Protein AF-0000000072500501 (afdb_homodimer)

Secondary structure (DSSP, 8-state):
-HHHHHHHHHHHHTSGGGG-TTS-PPPHHHHHHHHHHHHHHHHHHHHHHHHHHHHHHTSPPP---GGGG-/-HHHHHHHHHHHHTSGGGG-TTS----HHHHHHHHHHHHHHHHHHHHHHHHHHHHHHTSPPP---GGGG-

Foldseek 3Di:
DVPVVVVLVVLLVPAPVSPPPPDDDDDSVRSVVRSVVVVVVVVVVVVVVQCVVCVVVVHHRDDPDPPVVD/DVPVVVVLVVLLVPAPVSPPPPDDDDDSVRSVVRSVVVVVVVVVVVQVVQCVVCVVVVHHRDDPDPPVVD

Radius of gyration: 16.62 Å; Cα contacts (8 Å, |Δi|>4): 123; chains: 2; bounding box: 37×50×30 Å

pLDDT: mean 82.92, std 15.98, range [38.88, 96.62]

Structure (mmCIF, N/CA/C/O backbone):
data_AF-0000000072500501-model_v1
#
loop_
_entity.id
_entity.type
_entity.pdbx_description
1 polymer 'Helix-loop-helix DNA-binding domain protein'
#
loop_
_atom_site.group_PDB
_atom_site.id
_atom_site.type_symbol
_atom_site.label_atom_id
_atom_site.label_alt_id
_atom_site.label_comp_id
_atom_site.label_asym_id
_atom_site.label_entity_id
_atom_site.label_seq_id
_atom_site.pdbx_PDB_ins_code
_atom_site.Cartn_x
_atom_site.Cartn_y
_atom_site.Cartn_z
_atom_site.occupancy
_atom_site.B_iso_or_equiv
_atom_site.auth_seq_id
_atom_site.auth_comp_id
_atom_site.auth_asym_id
_atom_site.auth_atom_id
_atom_site.pdbx_PDB_model_num
ATOM 1 N N . MET A 1 1 ? 4.125 17.859 18.719 1 49.22 1 MET A N 1
ATOM 2 C CA . MET A 1 1 ? 4.129 18.5 17.406 1 49.22 1 MET A CA 1
ATOM 3 C C . MET A 1 1 ? 4.906 17.672 16.391 1 49.22 1 MET A C 1
ATOM 5 O O . MET A 1 1 ? 4.504 17.578 15.234 1 49.22 1 MET A O 1
ATOM 9 N N . HIS A 1 2 ? 6.059 16.953 16.781 1 65.88 2 HIS A N 1
ATOM 10 C CA . HIS A 1 2 ? 7.051 16.203 16.016 1 65.88 2 HIS A CA 1
ATOM 11 C C . HIS A 1 2 ? 6.465 14.914 15.477 1 65.88 2 HIS A C 1
ATOM 13 O O . HIS A 1 2 ? 6.988 14.336 14.523 1 65.88 2 HIS A O 1
ATOM 19 N N . ASP A 1 3 ? 5.145 14.852 15.719 1 89.25 3 ASP A N 1
ATOM 20 C CA . ASP A 1 3 ? 4.609 13.516 15.461 1 89.25 3 ASP A CA 1
ATOM 21 C C . ASP A 1 3 ? 4.102 13.391 14.023 1 89.25 3 ASP A C 1
ATOM 23 O O . ASP A 1 3 ? 4.359 12.391 13.352 1 89.25 3 ASP A O 1
ATOM 27 N N . LEU A 1 4 ? 3.611 14.562 13.555 1 92.25 4 LEU A N 1
ATOM 28 C CA . LEU A 1 4 ? 3.025 14.484 12.227 1 92.25 4 LEU A CA 1
ATOM 29 C C . LEU A 1 4 ? 4.113 14.414 11.156 1 92.25 4 LEU A C 1
ATOM 31 O O . LEU A 1 4 ? 4.039 13.586 10.242 1 92.25 4 LEU A O 1
ATOM 35 N N . ASN A 1 5 ? 5.117 15.242 11.391 1 92.38 5 ASN A N 1
ATOM 36 C CA . ASN A 1 5 ? 6.219 15.258 10.43 1 92.38 5 ASN A CA 1
ATOM 37 C C . ASN A 1 5 ? 6.988 13.945 10.438 1 92.38 5 ASN A C 1
ATOM 39 O O . ASN A 1 5 ? 7.48 13.5 9.398 1 92.38 5 ASN A O 1
ATOM 43 N N . GLU A 1 6 ? 7.117 13.484 11.578 1 94.94 6 GLU A N 1
ATOM 44 C CA . GLU A 1 6 ? 7.77 12.188 11.695 1 94.94 6 GLU A CA 1
ATOM 45 C C . GLU A 1 6 ? 6.965 11.102 10.984 1 94.94 6 GLU A C 1
ATOM 47 O O . GLU A 1 6 ? 7.535 10.25 10.289 1 94.94 6 GLU A O 1
ATOM 52 N N . ALA A 1 7 ? 5.699 11.203 11.203 1 96.12 7 ALA A N 1
ATOM 53 C CA . ALA A 1 7 ? 4.828 10.227 10.555 1 96.12 7 ALA A CA 1
ATOM 54 C C . ALA A 1 7 ? 4.863 10.383 9.039 1 96.12 7 ALA A C 1
ATOM 56 O O . ALA A 1 7 ? 4.848 9.398 8.305 1 96.12 7 ALA A O 1
ATOM 57 N N . LEU A 1 8 ? 4.969 11.594 8.609 1 94.94 8 LEU A N 1
ATOM 58 C CA . LEU A 1 8 ? 5.055 11.859 7.18 1 94.94 8 LEU A CA 1
ATOM 59 C C . LEU A 1 8 ? 6.363 11.328 6.605 1 94.94 8 LEU A C 1
ATOM 61 O O . LEU A 1 8 ? 6.379 10.766 5.508 1 94.94 8 LEU A O 1
ATOM 65 N N . GLU A 1 9 ? 7.371 11.508 7.355 1 92.69 9 GLU A N 1
ATOM 66 C CA . GLU A 1 9 ? 8.672 11 6.918 1 92.69 9 GLU A CA 1
ATOM 67 C C . GLU A 1 9 ? 8.672 9.477 6.852 1 92.69 9 GLU A C 1
ATOM 69 O O . GLU A 1 9 ? 9.242 8.891 5.93 1 92.69 9 GLU A O 1
ATOM 74 N N . GLU A 1 10 ? 8.078 8.844 7.785 1 93.56 10 GLU A N 1
ATOM 75 C CA . GLU A 1 10 ? 7.945 7.395 7.777 1 93.56 10 GLU A CA 1
ATOM 76 C C . GLU A 1 10 ? 7.184 6.918 6.543 1 93.56 10 GLU A C 1
ATOM 78 O O . GLU A 1 10 ? 7.586 5.953 5.891 1 93.56 10 GLU A O 1
ATOM 83 N N . LEU A 1 11 ? 6.195 7.633 6.242 1 95.69 11 LEU A N 1
ATOM 84 C CA . LEU A 1 11 ? 5.418 7.297 5.055 1 95.69 11 LEU A CA 1
ATOM 85 C C . LEU A 1 11 ? 6.25 7.473 3.791 1 95.69 11 LEU A C 1
ATOM 87 O O . LEU A 1 11 ? 6.234 6.609 2.908 1 95.69 11 LEU A O 1
ATOM 91 N N . ARG A 1 12 ? 6.973 8.547 3.734 1 93.19 12 ARG A N 1
ATOM 92 C CA . ARG A 1 12 ? 7.812 8.812 2.574 1 93.19 12 ARG A CA 1
ATOM 93 C C . ARG A 1 12 ? 8.828 7.699 2.363 1 93.19 12 ARG A C 1
ATOM 95 O O . ARG A 1 12 ? 9.133 7.332 1.227 1 93.19 12 ARG A O 1
ATOM 102 N N . SER A 1 13 ? 9.266 7.152 3.385 1 90.94 13 SER A N 1
ATOM 103 C CA . SER A 1 13 ? 10.305 6.137 3.334 1 90.94 13 SER A CA 1
ATOM 104 C C . SER A 1 13 ? 9.773 4.82 2.781 1 90.94 13 SER A C 1
ATOM 106 O O . SER A 1 13 ? 10.547 3.955 2.369 1 90.94 13 SER A O 1
ATOM 108 N N . CYS A 1 14 ? 8.438 4.652 2.766 1 91.69 14 CYS A N 1
ATOM 109 C CA . CYS A 1 14 ? 7.824 3.416 2.293 1 91.69 14 CYS A CA 1
ATOM 110 C C . CYS A 1 14 ? 7.445 3.523 0.821 1 91.69 14 CYS A C 1
ATOM 112 O O . CYS A 1 14 ? 6.984 2.551 0.223 1 91.69 14 CYS A O 1
ATOM 114 N N . LEU A 1 15 ? 7.73 4.672 0.276 1 92.44 15 LEU A N 1
ATOM 115 C CA . LEU A 1 15 ? 7.312 4.914 -1.1 1 92.44 15 LEU A CA 1
ATOM 116 C C . LEU A 1 15 ? 8.477 4.73 -2.064 1 92.44 15 LEU A C 1
ATOM 118 O O . LEU A 1 15 ? 9.625 5.027 -1.721 1 92.44 15 LEU A O 1
ATOM 122 N N . PRO A 1 16 ? 8.344 4.242 -3.215 1 82.94 16 PRO A N 1
ATOM 123 C CA . PRO A 1 16 ? 9.406 3.947 -4.176 1 82.94 16 PRO A CA 1
ATOM 124 C C . PRO A 1 16 ? 10.18 5.195 -4.598 1 82.94 16 PRO A C 1
ATOM 126 O O . PRO A 1 16 ? 11.375 5.109 -4.906 1 82.94 16 PRO A O 1
ATOM 129 N N . TYR A 1 17 ? 9.695 6.266 -4.688 1 75.56 17 TYR A N 1
ATOM 130 C CA . TYR A 1 17 ? 10.367 7.461 -5.184 1 75.56 17 TYR A CA 1
ATOM 131 C C . TYR A 1 17 ? 11.156 8.141 -4.078 1 75.56 17 TYR A C 1
ATOM 133 O O . TYR A 1 17 ? 11.992 9.008 -4.348 1 75.56 17 TYR A O 1
ATOM 141 N N . SER A 1 18 ? 10.82 7.68 -2.963 1 74 18 SER A N 1
ATOM 142 C CA . SER A 1 18 ? 11.531 8.289 -1.841 1 74 18 SER A CA 1
ATOM 143 C C . SER A 1 18 ? 13 7.879 -1.822 1 74 18 SER A C 1
ATOM 145 O O . SER A 1 18 ? 13.836 8.57 -1.245 1 74 18 SER A O 1
ATOM 147 N N . GLN A 1 19 ? 13.289 6.844 -2.533 1 67.06 19 GLN A N 1
ATOM 148 C CA . GLN A 1 19 ? 14.617 6.258 -2.447 1 67.06 19 GLN A CA 1
ATOM 149 C C . GLN A 1 19 ? 15.602 6.984 -3.361 1 67.06 19 GLN A C 1
ATOM 151 O O . GLN A 1 19 ? 16.812 6.848 -3.209 1 67.06 19 GLN A O 1
ATOM 156 N N . ASP A 1 20 ? 14.914 7.703 -4.18 1 60.56 20 ASP A N 1
ATOM 157 C CA . ASP A 1 20 ? 15.859 8.406 -5.051 1 60.56 20 ASP A CA 1
ATOM 158 C C . ASP A 1 20 ? 16.469 9.609 -4.344 1 60.56 20 ASP A C 1
ATOM 160 O O . ASP A 1 20 ? 15.75 10.469 -3.836 1 60.56 20 ASP A O 1
ATOM 164 N N . ALA A 1 21 ? 17.656 9.438 -3.881 1 59.91 21 ALA A N 1
ATOM 165 C CA . ALA A 1 21 ? 18.484 10.398 -3.162 1 59.91 21 ALA A CA 1
ATOM 166 C C . ALA A 1 21 ? 18.406 11.781 -3.801 1 59.91 21 ALA A C 1
ATOM 168 O O . ALA A 1 21 ? 18.516 12.797 -3.111 1 59.91 21 ALA A O 1
ATOM 169 N N . SER A 1 22 ? 18.328 11.742 -5.09 1 61.91 22 SER A N 1
ATOM 170 C CA . SER A 1 22 ? 18.422 13 -5.82 1 61.91 22 SER A CA 1
ATOM 171 C C . SER A 1 22 ?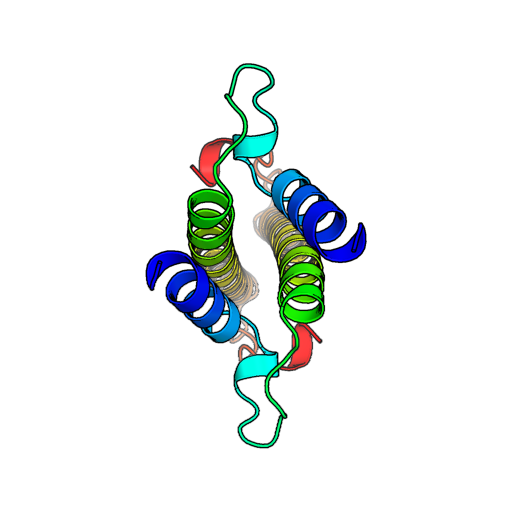 17.078 13.734 -5.812 1 61.91 22 SER A C 1
ATOM 173 O O . SER A 1 22 ? 16.984 14.867 -6.281 1 61.91 22 SER A O 1
ATOM 175 N N . SER A 1 23 ? 16.109 13.062 -5.273 1 61.06 23 SER A N 1
ATOM 176 C CA . SER A 1 23 ? 14.789 13.672 -5.453 1 61.06 23 SER A CA 1
ATOM 177 C C . SER A 1 23 ? 14.469 14.641 -4.312 1 61.06 23 SER A C 1
ATOM 179 O O . SER A 1 23 ? 14.82 14.383 -3.16 1 61.06 23 SER A O 1
ATOM 181 N N . ARG A 1 24 ? 14.383 15.852 -4.734 1 70.69 24 ARG A N 1
ATOM 182 C CA . ARG A 1 24 ? 13.852 16.859 -3.826 1 70.69 24 ARG A CA 1
ATOM 183 C C . ARG A 1 24 ? 12.734 16.297 -2.959 1 70.69 24 ARG A C 1
ATOM 185 O O . ARG A 1 24 ? 11.977 15.43 -3.404 1 70.69 24 ARG A O 1
ATOM 192 N N . LYS A 1 25 ? 12.758 16.781 -1.731 1 80.31 25 LYS A N 1
ATOM 193 C CA . LYS A 1 25 ? 11.758 16.328 -0.768 1 80.31 25 LYS A CA 1
ATOM 194 C C . LYS A 1 25 ? 10.344 16.531 -1.306 1 80.31 25 LYS A C 1
ATOM 196 O O . LYS A 1 25 ? 10 17.609 -1.772 1 80.31 25 LYS A O 1
ATOM 201 N N . MET A 1 26 ? 9.633 15.492 -1.504 1 82.31 26 MET A N 1
ATOM 202 C CA . MET A 1 26 ? 8.234 15.531 -1.921 1 82.31 26 MET A CA 1
ATOM 203 C C . MET A 1 26 ? 7.414 16.406 -0.986 1 82.31 26 MET A C 1
ATOM 205 O O . MET A 1 26 ? 7.629 16.406 0.228 1 82.31 26 MET A O 1
ATOM 209 N N . SER A 1 27 ? 6.543 17.203 -1.591 1 90 27 SER A N 1
ATOM 210 C CA . SER A 1 27 ? 5.637 17.984 -0.752 1 90 27 SER A CA 1
ATOM 211 C C . SER A 1 27 ? 4.711 17.078 0.049 1 90 27 SER A C 1
ATOM 213 O O . SER A 1 27 ? 4.516 15.914 -0.301 1 90 27 SER A O 1
ATOM 215 N N . LYS A 1 28 ? 4.16 17.578 1.041 1 93.69 28 LYS A N 1
ATOM 216 C CA . LYS A 1 28 ? 3.232 16.828 1.883 1 93.69 28 LYS A CA 1
ATOM 217 C C . LYS A 1 28 ? 2.061 16.281 1.067 1 93.69 28 LYS A C 1
ATOM 219 O O . LYS A 1 28 ? 1.686 15.117 1.204 1 93.69 28 LYS A O 1
ATOM 224 N N . ILE A 1 29 ? 1.537 17.188 0.265 1 94.31 29 ILE A N 1
ATOM 225 C CA . ILE A 1 29 ? 0.386 16.812 -0.553 1 94.31 29 ILE A CA 1
ATOM 226 C C . ILE A 1 29 ? 0.78 15.719 -1.532 1 94.31 29 ILE A C 1
ATOM 228 O O . ILE A 1 29 ? 0.053 14.734 -1.695 1 94.31 29 ILE A O 1
ATOM 232 N N . ASN A 1 30 ? 1.923 15.945 -2.164 1 91.44 30 ASN A N 1
ATOM 233 C CA . ASN A 1 30 ? 2.398 14.953 -3.123 1 91.44 30 ASN A CA 1
ATOM 234 C C . ASN A 1 30 ? 2.639 13.602 -2.457 1 91.44 30 ASN A C 1
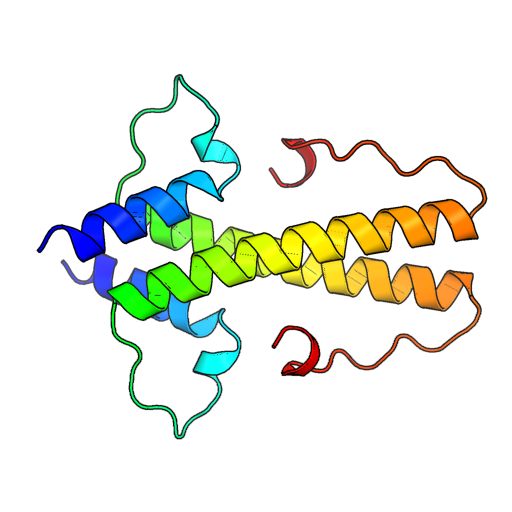ATOM 236 O O . ASN A 1 3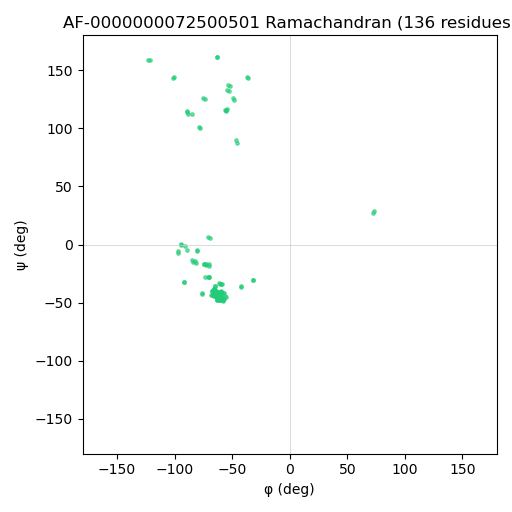0 ? 2.344 12.562 -3.041 1 91.44 30 ASN A O 1
ATOM 240 N N . THR A 1 31 ? 3.195 13.602 -1.271 1 94.31 31 THR A N 1
ATOM 241 C CA . THR A 1 31 ? 3.42 12.367 -0.521 1 94.31 31 THR A CA 1
ATOM 242 C C . THR A 1 31 ? 2.107 11.625 -0.305 1 94.31 31 THR A C 1
ATOM 244 O O . THR A 1 31 ? 2.037 10.406 -0.516 1 94.31 31 THR A O 1
ATOM 247 N N . LEU A 1 32 ? 1.074 12.406 0.009 1 96.62 32 LEU A N 1
ATOM 248 C CA . LEU A 1 32 ? -0.236 11.82 0.27 1 96.62 32 LEU A CA 1
ATOM 249 C C . LEU A 1 32 ? -0.827 11.227 -1.003 1 96.62 32 LEU A C 1
ATOM 251 O O . LEU A 1 32 ? -1.355 10.109 -0.984 1 96.62 32 LEU A O 1
ATOM 255 N N . LEU A 1 33 ? -0.708 11.938 -2.068 1 94.81 33 LEU A N 1
ATOM 256 C CA . LEU A 1 33 ? -1.245 11.492 -3.352 1 94.81 33 LEU A CA 1
ATOM 257 C C . LEU A 1 33 ? -0.497 10.266 -3.857 1 94.81 33 LEU A C 1
ATOM 259 O O . LEU A 1 33 ? -1.113 9.312 -4.344 1 94.81 33 LEU A O 1
ATOM 263 N N . LEU A 1 34 ? 0.776 10.305 -3.713 1 94.25 34 LEU A N 1
ATOM 264 C CA . LEU A 1 34 ? 1.596 9.172 -4.129 1 94.25 34 LEU A CA 1
ATOM 265 C C . LEU A 1 34 ? 1.287 7.941 -3.287 1 94.25 34 LEU A C 1
ATOM 267 O O . LEU A 1 34 ? 1.196 6.832 -3.814 1 94.25 34 LEU A O 1
ATOM 271 N N . ALA A 1 35 ? 1.081 8.164 -1.993 1 96.5 35 ALA A N 1
ATOM 272 C CA . ALA A 1 35 ? 0.753 7.055 -1.1 1 96.5 35 ALA A CA 1
ATOM 273 C C . ALA A 1 35 ? -0.566 6.402 -1.498 1 96.5 35 ALA A C 1
ATOM 275 O O . ALA A 1 35 ? -0.66 5.172 -1.574 1 96.5 35 ALA A O 1
ATOM 276 N N . SER A 1 36 ? -1.56 7.191 -1.762 1 96.56 36 SER A N 1
ATOM 277 C CA . SER A 1 36 ? -2.848 6.668 -2.207 1 96.56 36 SER A CA 1
ATOM 278 C C . SER A 1 36 ? -2.699 5.852 -3.486 1 96.56 36 SER A C 1
ATOM 280 O O . SER A 1 36 ? -3.254 4.754 -3.596 1 96.56 36 SER A O 1
ATOM 282 N N . ASN A 1 37 ? -2.035 6.402 -4.383 1 95.25 37 ASN A N 1
ATOM 283 C CA . ASN A 1 37 ? -1.815 5.723 -5.652 1 95.25 37 ASN A CA 1
ATOM 284 C C . ASN A 1 37 ? -1.073 4.402 -5.465 1 95.25 37 ASN A C 1
ATOM 286 O O . ASN A 1 37 ? -1.442 3.387 -6.055 1 95.25 37 ASN A O 1
ATOM 290 N N . TRP A 1 38 ? -0.069 4.438 -4.629 1 94.56 38 TRP A N 1
ATOM 291 C CA . TRP A 1 38 ? 0.729 3.238 -4.387 1 94.56 38 TRP A CA 1
ATOM 292 C C . TRP A 1 38 ? -0.105 2.156 -3.709 1 94.56 38 TRP A C 1
ATOM 294 O O . TRP A 1 38 ? -0.031 0.983 -4.082 1 94.56 38 TRP A O 1
ATOM 304 N N . ILE A 1 39 ? -0.908 2.469 -2.773 1 95.62 39 ILE A N 1
ATOM 305 C CA . ILE A 1 39 ? -1.762 1.517 -2.07 1 95.62 39 ILE A CA 1
ATOM 306 C C . ILE A 1 39 ? -2.723 0.858 -3.059 1 95.62 39 ILE A C 1
ATOM 308 O O . ILE A 1 39 ? -2.891 -0.364 -3.049 1 95.62 39 ILE A O 1
ATOM 312 N N . ARG A 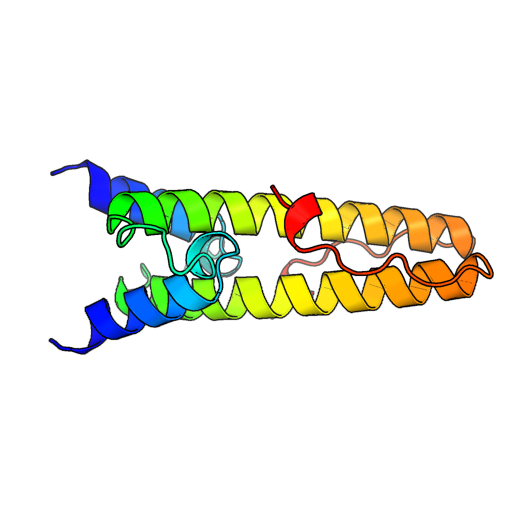1 40 ? -3.277 1.682 -3.947 1 95.12 40 ARG A N 1
ATOM 313 C CA . ARG A 1 40 ? -4.18 1.142 -4.961 1 95.12 40 ARG A CA 1
ATOM 314 C C . ARG A 1 40 ? -3.447 0.171 -5.883 1 95.12 40 ARG A C 1
ATOM 316 O O . ARG A 1 40 ? -3.951 -0.917 -6.172 1 95.12 40 ARG A O 1
ATOM 323 N N . GLN A 1 41 ? -2.33 0.571 -6.348 1 94.94 41 GLN A N 1
ATOM 324 C CA . GLN A 1 41 ? -1.539 -0.255 -7.254 1 94.94 41 GLN A CA 1
ATOM 325 C C . GLN A 1 41 ? -1.154 -1.578 -6.598 1 94.94 41 GLN A C 1
ATOM 327 O O . GLN A 1 41 ? -1.27 -2.639 -7.215 1 94.94 41 GLN A O 1
ATOM 332 N N . LEU A 1 42 ? -0.678 -1.521 -5.355 1 94.62 42 LEU A N 1
ATOM 333 C CA . LEU A 1 42 ? -0.277 -2.721 -4.629 1 94.62 42 LEU A CA 1
ATOM 334 C C . LEU A 1 42 ? -1.47 -3.645 -4.406 1 94.62 42 LEU A C 1
ATOM 336 O O . LEU A 1 42 ? -1.343 -4.867 -4.516 1 94.62 42 LEU A O 1
ATOM 340 N N . THR A 1 43 ? -2.582 -3.078 -4.09 1 93.44 43 THR A N 1
ATOM 341 C CA . THR A 1 43 ? -3.801 -3.85 -3.869 1 93.44 43 THR A CA 1
ATOM 342 C C . THR A 1 43 ? -4.219 -4.578 -5.145 1 93.44 43 THR A C 1
ATOM 344 O O . THR A 1 43 ? -4.531 -5.77 -5.113 1 93.44 43 THR A O 1
ATOM 347 N N . ILE A 1 44 ? -4.215 -3.857 -6.215 1 93.69 44 ILE A N 1
ATOM 348 C CA . ILE A 1 44 ? -4.586 -4.441 -7.5 1 93.69 44 ILE A CA 1
ATOM 349 C C . ILE A 1 44 ? -3.625 -5.574 -7.848 1 93.69 44 ILE A C 1
ATOM 351 O O . ILE A 1 44 ? -4.051 -6.656 -8.258 1 93.69 44 ILE A O 1
ATOM 355 N N . ARG A 1 45 ? -2.355 -5.297 -7.707 1 94.12 45 ARG A N 1
ATOM 356 C CA . ARG A 1 45 ? -1.346 -6.309 -8 1 94.12 45 ARG A CA 1
ATOM 357 C C . ARG A 1 45 ? -1.539 -7.547 -7.137 1 94.12 45 ARG A C 1
ATOM 359 O O . ARG A 1 45 ? -1.432 -8.672 -7.621 1 94.12 45 ARG A O 1
ATOM 366 N N . ASN A 1 46 ? -1.762 -7.355 -5.891 1 92.31 46 ASN A N 1
ATOM 367 C CA . ASN A 1 46 ? -2.023 -8.453 -4.969 1 92.31 46 ASN A CA 1
ATOM 368 C C . ASN A 1 46 ? -3.191 -9.32 -5.445 1 92.31 46 ASN A C 1
ATOM 370 O O . ASN A 1 46 ? -3.104 -10.547 -5.434 1 92.31 46 ASN A O 1
ATOM 374 N N . HIS A 1 47 ? -4.223 -8.641 -5.848 1 92.31 47 HIS A N 1
ATOM 375 C CA . HIS A 1 47 ? -5.395 -9.352 -6.344 1 92.31 47 HIS A CA 1
ATOM 376 C C . HIS A 1 47 ? -5.066 -10.148 -7.602 1 92.31 47 HIS A C 1
ATOM 378 O O . HIS A 1 47 ? -5.477 -11.305 -7.738 1 92.31 47 HIS A O 1
ATOM 384 N N . GLU A 1 48 ? -4.375 -9.57 -8.484 1 94.12 48 GLU A N 1
ATOM 385 C CA . GLU A 1 48 ? -3.977 -10.234 -9.727 1 94.12 48 GLU A CA 1
ATOM 386 C C . GLU A 1 48 ? -3.117 -11.461 -9.445 1 94.12 48 GLU A C 1
ATOM 388 O O . GLU A 1 48 ? -3.309 -12.516 -10.062 1 94.12 48 GLU A O 1
ATOM 393 N N . LEU A 1 49 ? -2.238 -11.312 -8.562 1 93.12 49 LEU A N 1
ATOM 394 C CA . LEU A 1 49 ? -1.344 -12.414 -8.211 1 93.12 49 LEU A CA 1
ATOM 395 C C . LEU A 1 49 ? -2.119 -13.562 -7.574 1 93.12 49 LEU A C 1
ATOM 397 O O . LEU A 1 49 ? -1.839 -14.734 -7.852 1 93.12 49 LEU A O 1
ATOM 401 N N . GLN A 1 50 ? -3.047 -13.25 -6.809 1 93.38 50 GLN A N 1
ATOM 402 C CA . GLN A 1 50 ? -3.889 -14.273 -6.188 1 93.38 50 GLN A CA 1
ATOM 403 C C . GLN A 1 50 ? -4.676 -15.047 -7.238 1 93.38 50 GLN A C 1
ATOM 405 O O . GLN A 1 50 ? -4.789 -16.281 -7.152 1 93.38 50 GLN A O 1
ATOM 410 N N . LYS A 1 51 ? -5.164 -14.344 -8.148 1 94.19 51 LYS A N 1
ATOM 411 C CA . LYS A 1 51 ? -5.918 -14.977 -9.227 1 94.19 51 LYS A CA 1
ATOM 412 C C . LYS A 1 51 ? -5.027 -15.906 -10.047 1 94.19 51 LYS A C 1
ATOM 414 O O . LYS A 1 51 ? -5.43 -17.031 -10.383 1 94.19 51 LYS A O 1
ATOM 419 N N . GLN A 1 52 ? -3.896 -15.461 -10.344 1 93.44 52 GLN A N 1
ATOM 420 C CA . GLN A 1 52 ? -2.947 -16.266 -11.117 1 93.44 52 GLN A CA 1
ATOM 421 C C . GLN A 1 52 ? -2.537 -17.516 -10.352 1 93.44 52 GLN A C 1
ATOM 423 O O . GLN A 1 52 ? -2.402 -18.594 -10.938 1 93.44 52 GLN A O 1
ATOM 428 N N . LEU A 1 53 ? -2.346 -17.344 -9.109 1 93.06 53 LEU A N 1
ATOM 429 C CA . LEU A 1 53 ? -1.952 -18.469 -8.266 1 93.06 53 LEU A CA 1
ATOM 430 C C . LEU A 1 53 ? -3.068 -19.5 -8.188 1 93.06 53 LEU A C 1
ATOM 432 O O . LEU A 1 53 ? -2.814 -20.703 -8.289 1 93.06 53 LEU A O 1
ATOM 436 N N . ALA A 1 54 ? -4.219 -19 -8.008 1 93.12 54 ALA A N 1
ATOM 437 C CA . ALA A 1 54 ? -5.371 -19.891 -7.957 1 93.12 54 ALA A CA 1
ATOM 438 C C . ALA A 1 54 ? -5.512 -20.672 -9.258 1 93.12 54 ALA A C 1
ATOM 440 O O . ALA A 1 54 ? -5.793 -21.875 -9.234 1 93.12 54 ALA A O 1
ATOM 441 N N . ALA A 1 55 ? -5.289 -20.047 -10.328 1 93.19 55 ALA A N 1
ATOM 442 C CA . ALA A 1 55 ? -5.355 -20.703 -11.633 1 93.19 55 ALA A CA 1
ATOM 443 C C . ALA A 1 55 ? -4.262 -21.75 -11.781 1 93.19 55 ALA A C 1
ATOM 445 O O . ALA A 1 55 ? -4.504 -22.844 -12.312 1 93.19 55 ALA A O 1
ATOM 446 N N . ALA A 1 56 ? -3.148 -21.422 -11.273 1 91.62 56 ALA A N 1
ATOM 447 C CA . ALA A 1 56 ? -2.021 -22.344 -11.367 1 91.62 56 ALA A CA 1
ATOM 448 C C . ALA A 1 56 ? -2.238 -23.562 -10.492 1 91.62 56 ALA A C 1
ATOM 450 O O . ALA A 1 56 ? -1.784 -24.656 -10.828 1 91.62 56 ALA A O 1
ATOM 451 N N . ARG A 1 57 ? -2.934 -23.453 -9.5 1 90.12 57 ARG A N 1
ATOM 452 C CA . ARG A 1 57 ? -3.17 -24.531 -8.555 1 90.12 57 ARG A CA 1
ATOM 453 C C . ARG A 1 57 ? -4.488 -25.25 -8.852 1 90.12 57 ARG A C 1
ATOM 455 O O . ARG A 1 57 ? -4.785 -26.281 -8.266 1 90.12 57 ARG A O 1
ATOM 462 N N . GLY A 1 58 ? -5.184 -24.703 -9.75 1 89.31 58 GLY A N 1
ATOM 463 C CA . GLY A 1 58 ? -6.473 -25.297 -10.07 1 89.31 58 GLY A CA 1
ATOM 464 C C . GLY A 1 58 ? -7.523 -25.062 -9 1 89.31 58 GLY A C 1
ATOM 465 O O . GLY A 1 58 ? -8.359 -25.922 -8.742 1 89.31 58 GLY A O 1
ATOM 466 N N . VAL A 1 59 ? -7.375 -23.875 -8.227 1 83.75 59 VAL A N 1
ATOM 467 C CA . VAL A 1 59 ? -8.328 -23.562 -7.172 1 83.75 59 VAL A CA 1
ATOM 468 C C . VAL A 1 59 ? -8.953 -22.188 -7.441 1 83.75 59 VAL A C 1
ATOM 470 O O . VAL A 1 59 ? -8.453 -21.422 -8.266 1 83.75 59 VAL A O 1
ATOM 473 N N . GLU A 1 60 ? -10.102 -22.016 -6.824 1 78 60 GLU A N 1
ATOM 474 C CA . GLU A 1 60 ? -10.734 -20.703 -6.922 1 78 60 GLU A CA 1
ATOM 475 C C . GLU A 1 60 ? -10.023 -19.688 -6.031 1 78 60 GLU A C 1
ATOM 477 O O . GLU A 1 60 ? -9.656 -19.984 -4.895 1 78 60 GLU A O 1
ATOM 482 N N . PRO A 1 61 ? -9.633 -18.609 -6.648 1 70.81 61 PRO A N 1
ATOM 483 C CA . PRO A 1 61 ? -8.969 -17.594 -5.82 1 70.81 61 PRO A CA 1
ATOM 484 C C . PRO A 1 61 ? -9.75 -17.266 -4.551 1 70.81 61 PRO A C 1
ATOM 486 O O . PRO A 1 61 ? -10.984 -17.297 -4.555 1 70.81 61 PRO A O 1
ATOM 489 N N . GLU A 1 62 ? -9 -17.406 -3.451 1 62.97 62 GLU A N 1
ATOM 490 C CA . GLU A 1 62 ? -9.664 -17.047 -2.205 1 62.97 62 GLU A CA 1
ATOM 491 C C . GLU A 1 62 ? -10.234 -15.625 -2.277 1 62.97 62 GLU A C 1
ATOM 493 O O . GLU A 1 62 ? -9.664 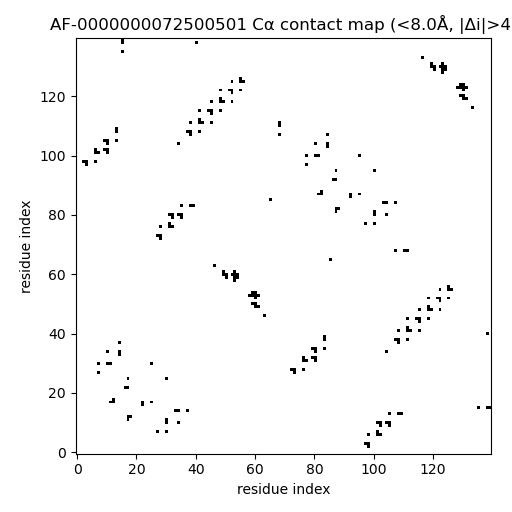-14.75 -2.926 1 62.97 62 GLU A O 1
ATOM 498 N N . ALA A 1 63 ? -11.492 -15.539 -1.836 1 59.88 63 ALA A N 1
ATOM 499 C CA . ALA A 1 63 ? -12.219 -14.273 -1.823 1 59.88 63 ALA A CA 1
ATOM 500 C C . ALA A 1 63 ? -11.453 -13.211 -1.042 1 59.88 63 ALA A C 1
ATOM 502 O O . ALA A 1 63 ? -10.773 -13.516 -0.059 1 59.88 63 ALA A O 1
ATOM 503 N N . TRP A 1 64 ? -11.008 -12.141 -1.718 1 58.03 64 TRP A N 1
ATOM 504 C CA . TRP A 1 64 ? -10.305 -11.031 -1.078 1 58.03 64 TRP A CA 1
ATOM 505 C C . TRP A 1 64 ? -11.031 -10.578 0.182 1 58.03 64 TRP A C 1
ATOM 507 O O . TRP A 1 64 ? -12.227 -10.266 0.139 1 58.03 64 TRP A O 1
ATOM 517 N N . THR A 1 65 ? -10.648 -11.195 1.283 1 55.56 65 THR A N 1
ATOM 518 C CA . THR A 1 65 ? -11.328 -10.664 2.465 1 55.56 65 THR A CA 1
ATOM 519 C C . THR A 1 65 ? -10.555 -9.484 3.049 1 55.56 65 THR A C 1
ATOM 521 O O . THR A 1 65 ? -9.32 -9.453 2.998 1 55.56 65 THR A O 1
ATOM 524 N N . ASP A 1 66 ? -11.086 -8.289 2.99 1 51.03 66 ASP A N 1
ATOM 525 C CA . ASP A 1 66 ? -10.57 -7.078 3.631 1 51.03 66 ASP A CA 1
ATOM 526 C C . ASP A 1 66 ? -9.859 -7.414 4.938 1 51.03 66 ASP A C 1
ATOM 528 O O . ASP A 1 66 ? -8.867 -6.773 5.289 1 51.03 66 ASP A O 1
ATOM 532 N N . ALA A 1 67 ? -10.312 -8.406 5.527 1 52.09 67 ALA A N 1
ATOM 533 C CA . ALA A 1 67 ? -9.891 -8.812 6.867 1 52.09 67 ALA A CA 1
ATOM 534 C C . ALA A 1 67 ? -8.477 -9.375 6.852 1 52.09 67 ALA A C 1
ATOM 536 O O . ALA A 1 67 ? -7.785 -9.367 7.875 1 52.09 67 ALA A O 1
ATOM 537 N N . ASP A 1 68 ? -8.102 -9.891 5.824 1 48.34 68 A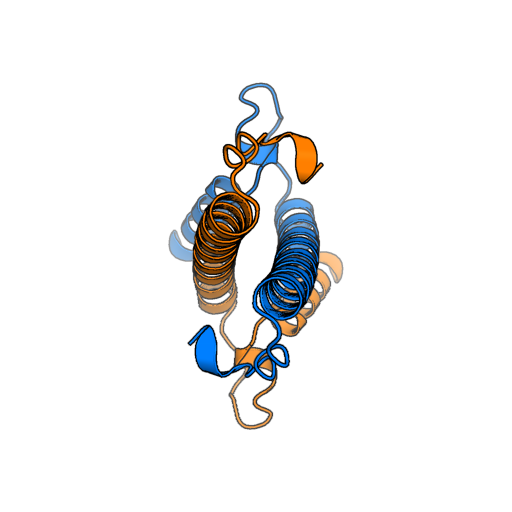SP A N 1
ATOM 538 C CA . ASP A 1 68 ? -6.84 -10.633 5.809 1 48.34 68 ASP A CA 1
ATOM 539 C C . ASP A 1 68 ? -5.645 -9.68 5.848 1 48.34 68 ASP A C 1
ATOM 541 O O . ASP A 1 68 ? -4.535 -10.078 6.199 1 48.34 68 ASP A O 1
ATOM 545 N N . VAL A 1 69 ? -5.855 -8.594 5.59 1 49.19 69 VAL A N 1
ATOM 546 C CA . VAL A 1 69 ? -4.781 -7.605 5.684 1 49.19 69 VAL A CA 1
ATOM 547 C C . VAL A 1 69 ? -4.77 -6.988 7.082 1 49.19 69 VAL A C 1
ATOM 549 O O . VAL A 1 69 ? -3.922 -6.148 7.387 1 49.19 69 VAL A O 1
ATOM 552 N N . MET A 1 70 ? -5.66 -7.379 7.91 1 40.62 70 MET A N 1
ATOM 553 C CA . MET A 1 70 ? -5.68 -6.879 9.281 1 40.62 70 MET A CA 1
ATOM 554 C C . MET A 1 70 ? -4.582 -7.535 10.117 1 40.62 70 MET A C 1
ATOM 556 O O . MET A 1 70 ? -4.344 -8.734 10 1 40.62 70 MET A O 1
ATOM 560 N N . MET B 1 1 ? -5.398 25.672 0.138 1 49.59 1 MET B N 1
ATOM 561 C CA . MET B 1 1 ? -5.434 25.125 1.494 1 49.59 1 MET B CA 1
ATOM 562 C C . MET B 1 1 ? -6.164 23.797 1.529 1 49.59 1 MET B C 1
ATOM 564 O O . MET B 1 1 ? -5.75 22.875 2.236 1 49.59 1 MET B O 1
ATOM 568 N N . HIS B 1 2 ? -7.301 23.594 0.697 1 66.62 2 HIS B N 1
ATOM 569 C CA . HIS B 1 2 ? -8.234 22.469 0.622 1 66.62 2 HIS B CA 1
ATOM 570 C C . HIS B 1 2 ? -7.559 21.234 0.036 1 66.62 2 HIS B C 1
ATOM 572 O O . HIS B 1 2 ? -8.016 20.109 0.26 1 66.62 2 HIS B O 1
ATOM 578 N N . ASP B 1 3 ? -6.262 21.438 -0.148 1 89.38 3 ASP B N 1
ATOM 579 C CA . ASP B 1 3 ? -5.641 20.391 -0.948 1 89.38 3 ASP B CA 1
ATOM 580 C C . ASP B 1 3 ? -5.082 19.281 -0.059 1 89.38 3 ASP B C 1
ATOM 582 O O . ASP B 1 3 ? -5.262 18.094 -0.346 1 89.38 3 ASP B O 1
ATOM 586 N N . LEU B 1 4 ? -4.645 19.734 1.132 1 92.19 4 LEU B N 1
ATOM 587 C CA . LEU B 1 4 ? -4.016 18.734 1.988 1 92.19 4 LEU B CA 1
ATOM 588 C C . LEU B 1 4 ? -5.062 17.828 2.625 1 92.19 4 LEU B C 1
ATOM 590 O O . LEU B 1 4 ? -4.902 16.609 2.639 1 92.19 4 LEU B O 1
ATOM 594 N N . ASN B 1 5 ? -6.137 18.5 3.059 1 92.31 5 ASN B N 1
ATOM 595 C CA . ASN B 1 5 ? -7.211 17.734 3.686 1 92.31 5 ASN B CA 1
ATOM 596 C C . ASN B 1 5 ? -7.891 16.797 2.688 1 92.31 5 ASN B C 1
ATOM 598 O O . ASN B 1 5 ? -8.312 15.703 3.049 1 92.31 5 ASN B O 1
ATOM 602 N N . GLU B 1 6 ? -8.023 17.312 1.583 1 94.88 6 GLU B N 1
ATOM 603 C CA . GLU B 1 6 ? -8.594 16.484 0.528 1 94.88 6 GLU B CA 1
ATOM 604 C C . GLU B 1 6 ? -7.703 15.273 0.23 1 94.88 6 GLU B C 1
ATOM 606 O O . GLU B 1 6 ? -8.195 14.156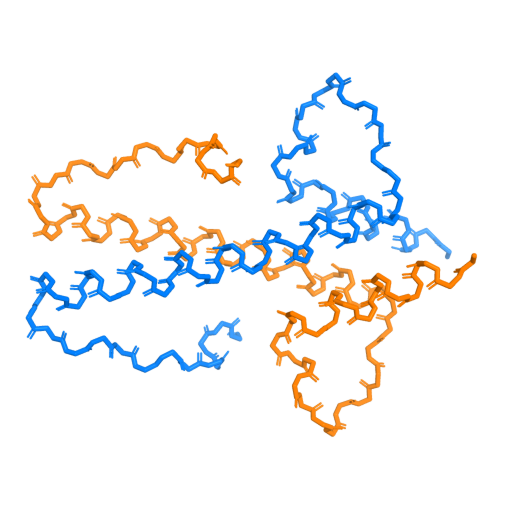 0.059 1 94.88 6 GLU B O 1
ATOM 611 N N . ALA B 1 7 ? -6.441 15.594 0.184 1 96.06 7 ALA B N 1
ATOM 612 C CA . ALA B 1 7 ? -5.488 14.516 -0.072 1 96.06 7 ALA B CA 1
ATOM 613 C C . ALA B 1 7 ? -5.484 13.5 1.067 1 96.06 7 ALA B C 1
ATOM 615 O O . ALA B 1 7 ? -5.387 12.297 0.833 1 96.06 7 ALA B O 1
ATOM 616 N N . LEU B 1 8 ? -5.664 14 2.244 1 94.81 8 LEU B N 1
ATOM 617 C CA . LEU B 1 8 ? -5.723 13.117 3.406 1 94.81 8 LEU B CA 1
ATOM 618 C C . LEU B 1 8 ? -6.977 12.25 3.365 1 94.81 8 LEU B C 1
ATOM 620 O O . LEU B 1 8 ? -6.922 11.055 3.686 1 94.81 8 LEU B O 1
ATOM 624 N N . GLU B 1 9 ? -8.016 12.859 2.971 1 92.62 9 GLU B N 1
ATOM 625 C CA . GLU B 1 9 ? -9.266 12.117 2.855 1 92.62 9 GLU B CA 1
ATOM 626 C C . GLU B 1 9 ? -9.172 11.047 1.772 1 92.62 9 GLU B C 1
ATOM 628 O O . GLU B 1 9 ? -9.68 9.93 1.945 1 92.62 9 GLU B O 1
ATOM 633 N N . GLU B 1 10 ? -8.57 11.344 0.687 1 93.5 10 GLU B N 1
ATOM 634 C CA . GLU B 1 10 ? -8.336 10.367 -0.377 1 93.5 10 GLU B CA 1
ATOM 635 C C . GLU B 1 10 ? -7.508 9.188 0.123 1 93.5 10 GLU B C 1
ATOM 637 O O . GLU B 1 10 ? -7.824 8.031 -0.165 1 93.5 10 GLU B O 1
ATOM 642 N N . LEU B 1 11 ? -6.562 9.508 0.896 1 95.56 11 LEU B N 1
ATOM 643 C CA . LEU B 1 11 ? -5.727 8.461 1.47 1 95.56 11 LEU B CA 1
ATOM 644 C C . LEU B 1 11 ? -6.527 7.586 2.428 1 95.56 11 LEU B C 1
ATOM 646 O O . LEU B 1 11 ? -6.43 6.355 2.387 1 95.56 11 LEU B O 1
ATOM 650 N N . ARG B 1 12 ? -7.32 8.219 3.23 1 93.06 12 ARG B N 1
ATOM 651 C CA . ARG B 1 12 ? -8.141 7.488 4.188 1 93.06 12 ARG B CA 1
ATOM 652 C C . ARG B 1 12 ? -9.078 6.512 3.479 1 93.06 12 ARG B C 1
ATOM 654 O O . ARG B 1 12 ? -9.312 5.406 3.969 1 93.06 12 ARG B O 1
ATOM 661 N N . SER B 1 13 ? -9.5 6.883 2.373 1 90.75 13 SER B N 1
ATOM 662 C CA . SER B 1 13 ? -10.477 6.098 1.627 1 90.75 13 SER B CA 1
ATOM 663 C C . SER B 1 13 ? -9.844 4.84 1.042 1 90.75 13 SER B C 1
ATOM 665 O O . SER B 1 13 ? -10.555 3.904 0.659 1 90.75 13 SER B O 1
ATOM 667 N N . CYS B 1 14 ? -8.492 4.801 0.967 1 91.5 14 CYS B N 1
ATOM 668 C CA . CYS B 1 14 ? -7.789 3.662 0.39 1 91.5 14 CYS B CA 1
ATOM 669 C C . CYS B 1 14 ? -7.375 2.67 1.473 1 91.5 14 CYS B C 1
ATOM 671 O O . CYS B 1 14 ? -6.836 1.605 1.171 1 91.5 14 CYS B O 1
ATOM 673 N N . LEU B 1 15 ? -7.723 3.018 2.676 1 92.12 15 LEU B N 1
ATOM 674 C CA . LEU B 1 15 ? -7.285 2.189 3.795 1 92.12 15 LEU B CA 1
ATOM 675 C C . LEU B 1 15 ? -8.414 1.282 4.27 1 92.12 15 LEU B C 1
ATOM 677 O O . LEU B 1 15 ? -9.586 1.667 4.23 1 92.12 15 LEU B O 1
ATOM 681 N N . PRO B 1 16 ? -8.219 0.11 4.672 1 82.62 16 PRO B N 1
ATOM 682 C CA . PRO B 1 16 ? -9.242 -0.861 5.066 1 82.62 16 PRO B CA 1
ATOM 683 C C . PRO B 1 16 ? -10.086 -0.384 6.25 1 82.62 16 PRO B C 1
ATOM 685 O O . PRO B 1 16 ? -11.266 -0.723 6.348 1 82.62 16 PRO B O 1
ATOM 688 N N . TYR B 1 17 ? -9.648 0.288 7.129 1 75.19 17 TYR B N 1
ATOM 689 C CA . TYR B 1 17 ? -10.375 0.679 8.328 1 75.19 17 TYR B CA 1
ATOM 690 C C . TYR B 1 17 ? -11.258 1.891 8.062 1 75.19 17 TYR B C 1
ATOM 692 O O . TYR B 1 17 ? -12.156 2.199 8.852 1 75.19 17 TYR B O 1
ATOM 700 N N . SER B 1 18 ? -10.938 2.432 6.98 1 73.81 18 SER B N 1
ATOM 701 C CA . SER B 1 18 ? -11.727 3.611 6.652 1 73.81 18 SER B CA 1
ATOM 702 C C . SER B 1 18 ? -13.156 3.232 6.293 1 73.81 18 SER B C 1
ATOM 704 O O . SER B 1 18 ? -14.07 4.059 6.391 1 73.81 18 SER B O 1
ATOM 706 N N . GLN B 1 19 ? -13.336 1.995 5.977 1 66.81 19 GLN B N 1
ATOM 707 C CA . GLN B 1 19 ? -14.633 1.559 5.457 1 66.81 19 GLN B CA 1
ATOM 708 C C . GLN B 1 19 ? -15.625 1.312 6.59 1 66.81 19 GLN B C 1
ATOM 710 O O . GLN B 1 19 ? -16.828 1.253 6.363 1 66.81 19 GLN B O 1
ATOM 715 N N . ASP B 1 20 ? -14.953 1.234 7.703 1 61.03 20 ASP B N 1
ATOM 716 C CA . ASP B 1 20 ? -15.898 1.009 8.789 1 61.03 20 ASP B CA 1
ATOM 717 C C . ASP B 1 20 ? -16.609 2.307 9.18 1 61.03 20 ASP B C 1
ATOM 719 O O . ASP B 1 20 ? -15.953 3.303 9.5 1 61.03 20 ASP B O 1
ATOM 723 N N . ALA B 1 21 ? -17.781 2.467 8.711 1 59.94 21 ALA B N 1
ATOM 724 C CA . ALA B 1 21 ? -18.688 3.59 8.914 1 59.94 21 ALA B CA 1
ATOM 725 C C . ALA B 1 21 ? -18.688 4.051 10.367 1 59.94 21 ALA B C 1
ATOM 727 O O . ALA B 1 21 ? -18.875 5.234 10.656 1 59.94 21 ALA B O 1
ATOM 728 N N . SER B 1 22 ? -18.562 3.055 11.195 1 61.81 22 SER B N 1
ATOM 729 C CA . SER B 1 22 ? -18.719 3.354 12.609 1 61.81 22 SER B CA 1
ATOM 730 C C . SER B 1 22 ? -17.438 3.949 13.188 1 61.81 22 SER B C 1
ATOM 732 O O . SER B 1 22 ? -17.422 4.391 14.344 1 61.81 22 SER B O 1
ATOM 734 N N . SER B 1 23 ? -16.438 3.973 12.344 1 61 23 SER B N 1
ATOM 735 C CA . SER B 1 23 ? -15.172 4.348 12.945 1 61 23 SER B CA 1
ATOM 736 C C . SER B 1 23 ? -14.961 5.855 12.906 1 61 23 SER B C 1
ATOM 738 O O . SER B 1 23 ? -15.328 6.512 11.93 1 61 23 SER B O 1
ATOM 740 N N . ARG B 1 24 ? -14.953 6.355 14.078 1 70.56 24 ARG B N 1
ATOM 741 C CA . ARG B 1 24 ? -14.531 7.746 14.234 1 70.56 24 ARG B CA 1
ATOM 742 C C . ARG B 1 24 ? -13.398 8.086 13.273 1 70.56 24 ARG B C 1
ATOM 744 O O . ARG B 1 24 ? -12.57 7.23 12.953 1 70.56 24 ARG B O 1
ATOM 751 N N . LYS B 1 25 ? -13.484 9.328 12.82 1 80.06 25 LYS B N 1
ATOM 752 C CA . LYS B 1 25 ? -12.484 9.812 11.867 1 80.06 25 LYS B CA 1
ATOM 753 C C . LYS B 1 25 ? -11.07 9.641 12.422 1 80.06 25 LYS B C 1
ATOM 755 O O . LYS B 1 25 ? -10.789 10.055 13.547 1 80.06 25 LYS B O 1
ATOM 760 N N . MET B 1 26 ? -10.297 8.844 11.828 1 82.12 26 MET B N 1
ATOM 761 C CA . MET B 1 26 ? -8.891 8.648 12.172 1 82.12 26 MET B CA 1
ATOM 762 C C . MET B 1 26 ? -8.148 9.977 12.219 1 82.12 26 MET B C 1
ATOM 764 O O . MET B 1 26 ? -8.391 10.859 11.391 1 82.12 26 MET B O 1
ATOM 768 N N . SER B 1 27 ? -7.328 10.125 13.242 1 89.88 27 SER B N 1
ATOM 769 C CA . SER B 1 27 ? -6.496 11.328 13.281 1 89.88 27 SER B CA 1
ATOM 770 C C . SER B 1 27 ? -5.535 11.367 12.094 1 89.88 27 SER B C 1
ATOM 772 O O . SER B 1 27 ? -5.266 10.336 11.469 1 89.88 27 SER B O 1
ATOM 774 N N . LYS B 1 28 ? -5.023 12.477 11.805 1 93.69 28 LYS B N 1
ATOM 775 C CA . LYS B 1 28 ? -4.082 12.656 10.695 1 93.69 28 LYS B CA 1
ATOM 776 C C . LYS B 1 28 ? -2.854 11.766 10.883 1 93.69 28 LYS B C 1
ATOM 778 O O . LYS B 1 28 ? -2.412 11.109 9.938 1 93.69 28 LYS B O 1
ATOM 783 N N . ILE B 1 29 ? -2.355 11.805 12.094 1 94.31 29 ILE B N 1
ATOM 784 C CA . ILE B 1 29 ? -1.158 11.031 12.406 1 94.31 29 ILE B CA 1
ATOM 785 C C . ILE B 1 29 ? -1.449 9.539 12.242 1 94.31 29 ILE B C 1
ATOM 787 O O . ILE B 1 29 ? -0.657 8.805 11.648 1 94.31 29 ILE B O 1
ATOM 791 N N . ASN B 1 30 ? -2.584 9.156 12.812 1 91.38 30 ASN B N 1
ATOM 792 C CA . ASN B 1 30 ? -2.965 7.754 12.711 1 91.38 30 ASN B CA 1
ATOM 793 C C . ASN B 1 30 ? -3.143 7.32 11.258 1 91.38 30 ASN B C 1
ATOM 795 O O . ASN B 1 30 ? -2.764 6.211 10.883 1 91.38 30 ASN B O 1
ATOM 799 N N . THR B 1 31 ? -3.742 8.156 10.445 1 94.19 31 THR B N 1
ATOM 800 C CA . THR B 1 31 ? -3.912 7.871 9.023 1 94.19 31 THR B CA 1
ATOM 801 C C . THR B 1 31 ? -2.562 7.617 8.359 1 94.19 31 THR B C 1
ATOM 803 O O . THR B 1 31 ? -2.408 6.652 7.605 1 94.19 31 THR B O 1
ATOM 806 N N . LEU B 1 32 ? -1.59 8.453 8.75 1 96.56 32 LEU B N 1
ATOM 807 C CA . LEU B 1 32 ? -0.254 8.336 8.18 1 96.56 32 LEU B CA 1
ATOM 808 C C . LEU B 1 32 ? 0.413 7.035 8.617 1 96.56 32 LEU B C 1
ATOM 810 O O . LEU B 1 32 ? 1.011 6.332 7.793 1 96.56 32 LEU B O 1
ATOM 814 N N . LEU B 1 33 ? 0.289 6.711 9.852 1 94.81 33 LEU B N 1
ATOM 815 C CA . LEU B 1 33 ? 0.891 5.504 10.406 1 94.81 33 LEU B CA 1
ATOM 816 C C . LEU B 1 33 ? 0.239 4.254 9.82 1 94.81 33 LEU B C 1
ATOM 818 O O . LEU B 1 33 ? 0.93 3.297 9.469 1 94.81 33 LEU B O 1
ATOM 822 N N . LEU B 1 34 ? -1.047 4.305 9.711 1 94.06 34 LEU B N 1
ATOM 823 C CA . LEU B 1 34 ? -1.777 3.182 9.133 1 94.06 34 LEU B CA 1
ATOM 824 C C . LEU B 1 34 ? -1.417 2.994 7.664 1 94.06 34 LEU B C 1
ATOM 826 O O . LEU B 1 34 ? -1.238 1.865 7.203 1 94.06 34 LEU B O 1
ATOM 830 N N . ALA B 1 35 ? -1.263 4.109 6.969 1 96.44 35 ALA B N 1
ATOM 831 C CA . ALA B 1 35 ? -0.891 4.043 5.559 1 96.44 35 ALA B CA 1
ATOM 832 C C . ALA B 1 35 ? 0.479 3.396 5.383 1 96.44 35 ALA B C 1
ATOM 834 O O . ALA B 1 35 ? 0.653 2.521 4.531 1 96.44 35 ALA B O 1
ATOM 835 N N . SER B 1 36 ? 1.433 3.797 6.164 1 96.62 36 SER B N 1
ATOM 836 C CA . SER B 1 36 ? 2.764 3.201 6.117 1 96.62 36 SER B CA 1
ATOM 837 C C . SER B 1 36 ? 2.707 1.699 6.375 1 96.62 36 SER B C 1
ATOM 839 O O . SER B 1 36 ? 3.338 0.917 5.66 1 96.62 36 SER B O 1
ATOM 841 N N . ASN B 1 37 ? 2.029 1.367 7.363 1 95.12 37 ASN B N 1
ATOM 842 C CA . ASN B 1 37 ? 1.892 -0.042 7.715 1 95.12 37 ASN B CA 1
ATOM 843 C C . ASN B 1 37 ? 1.232 -0.839 6.594 1 95.12 37 ASN B C 1
ATOM 845 O O . ASN B 1 37 ? 1.681 -1.938 6.262 1 95.12 37 ASN B O 1
ATOM 849 N N . TRP B 1 38 ? 0.208 -0.264 6.027 1 94.38 38 TRP B N 1
ATOM 850 C CA . TRP B 1 38 ? -0.515 -0.948 4.961 1 94.38 38 TRP B CA 1
ATOM 851 C C . TRP B 1 38 ? 0.372 -1.129 3.734 1 94.38 38 TRP B C 1
ATOM 853 O O . TRP B 1 38 ? 0.38 -2.197 3.119 1 94.38 38 TRP B O 1
ATOM 863 N N . ILE B 1 39 ? 1.129 -0.173 3.363 1 95.69 39 ILE B N 1
ATOM 864 C CA . ILE B 1 39 ? 2.027 -0.244 2.217 1 95.69 39 ILE B CA 1
ATOM 865 C C . ILE B 1 39 ? 3.053 -1.354 2.432 1 95.69 39 ILE B C 1
ATOM 867 O O . ILE B 1 39 ? 3.299 -2.164 1.535 1 95.69 39 ILE B O 1
ATOM 871 N N . ARG B 1 40 ? 3.588 -1.42 3.65 1 95.19 40 ARG B N 1
ATOM 872 C CA . ARG B 1 40 ? 4.551 -2.471 3.969 1 95.19 40 ARG B CA 1
ATOM 873 C C . ARG B 1 40 ? 3.908 -3.85 3.867 1 95.19 40 ARG B C 1
ATOM 875 O O . ARG B 1 40 ? 4.484 -4.766 3.277 1 95.19 40 ARG B O 1
ATOM 882 N N . GLN B 1 41 ? 2.785 -3.998 4.445 1 94.94 41 GLN B N 1
ATOM 883 C CA . GLN B 1 41 ? 2.074 -5.273 4.441 1 94.94 41 GLN B CA 1
ATOM 884 C C . GLN B 1 41 ? 1.752 -5.715 3.018 1 94.94 41 GLN B C 1
ATOM 886 O O . GLN B 1 41 ? 1.95 -6.879 2.664 1 94.94 41 GLN B O 1
ATOM 891 N N . LEU B 1 42 ? 1.235 -4.797 2.209 1 94.38 42 LEU B N 1
ATOM 892 C CA . LEU B 1 42 ? 0.884 -5.109 0.828 1 94.38 42 LEU B CA 1
ATOM 893 C C . LEU B 1 42 ? 2.123 -5.496 0.026 1 94.38 42 LEU B C 1
ATOM 895 O O . LEU B 1 42 ? 2.076 -6.418 -0.789 1 94.38 42 LEU B O 1
ATOM 899 N N . THR B 1 43 ? 3.176 -4.789 0.25 1 93.56 43 THR B N 1
ATOM 900 C CA . THR B 1 43 ? 4.434 -5.082 -0.433 1 93.56 43 THR B CA 1
ATOM 901 C C . THR B 1 43 ? 4.926 -6.48 -0.086 1 93.56 43 THR B C 1
ATOM 903 O O . THR B 1 43 ? 5.309 -7.25 -0.973 1 93.56 43 THR B O 1
ATOM 906 N N . ILE B 1 44 ? 4.922 -6.777 1.164 1 93.81 44 ILE B N 1
ATOM 907 C CA . ILE B 1 44 ? 5.367 -8.086 1.622 1 93.81 44 ILE B CA 1
ATOM 908 C C . ILE B 1 44 ? 4.48 -9.172 1.015 1 93.81 44 ILE B C 1
ATOM 910 O O . ILE B 1 44 ? 4.98 -10.18 0.512 1 93.81 44 ILE B O 1
ATOM 914 N N . ARG B 1 45 ? 3.201 -8.961 1.089 1 94.06 45 ARG B N 1
ATOM 915 C CA . ARG B 1 45 ? 2.258 -9.93 0.544 1 94.06 45 ARG B CA 1
ATOM 916 C C . ARG B 1 45 ? 2.48 -10.133 -0.951 1 94.06 45 ARG B C 1
ATOM 918 O O . ARG B 1 45 ? 2.449 -11.258 -1.442 1 94.06 45 ARG B O 1
ATOM 925 N N . ASN B 1 46 ? 2.645 -9.07 -1.661 1 92.75 46 ASN B N 1
ATOM 926 C CA . ASN B 1 46 ? 2.926 -9.148 -3.092 1 92.75 46 ASN B CA 1
ATOM 927 C C . ASN B 1 46 ? 4.16 -10 -3.375 1 92.75 46 ASN B C 1
ATOM 929 O O . ASN B 1 46 ? 4.148 -10.836 -4.281 1 92.75 46 ASN B O 1
ATOM 933 N N . HIS B 1 47 ? 5.156 -9.75 -2.578 1 92.44 47 HIS B N 1
ATOM 934 C CA . HIS B 1 47 ? 6.387 -10.523 -2.736 1 92.44 47 HIS B CA 1
ATOM 935 C C . HIS B 1 47 ? 6.152 -12 -2.467 1 92.44 47 HIS B C 1
ATOM 937 O O . HIS B 1 47 ? 6.629 -12.859 -3.217 1 92.44 47 HIS B O 1
ATOM 943 N N . GLU B 1 48 ? 5.453 -12.312 -1.472 1 94.19 48 GLU B N 1
ATOM 944 C CA . GLU B 1 48 ? 5.141 -13.695 -1.119 1 94.19 48 GLU B CA 1
ATOM 945 C C . GLU B 1 48 ? 4.34 -14.383 -2.225 1 94.19 48 GLU B C 1
ATOM 947 O O . GLU B 1 48 ? 4.617 -15.531 -2.576 1 94.19 48 GLU B O 1
ATOM 952 N N . LEU B 1 49 ? 3.426 -13.695 -2.729 1 93.19 49 LEU B N 1
ATOM 953 C CA . LEU B 1 49 ? 2.584 -14.242 -3.789 1 93.19 49 LEU B CA 1
ATOM 954 C C . LEU B 1 49 ? 3.4 -14.508 -5.051 1 93.19 49 LEU B C 1
ATOM 956 O O . LEU B 1 49 ? 3.195 -15.516 -5.723 1 93.19 49 LEU B O 1
ATOM 960 N N . GLN B 1 50 ? 4.273 -13.68 -5.324 1 93.56 50 GLN B N 1
ATOM 961 C CA . GLN B 1 50 ? 5.148 -13.859 -6.477 1 93.56 50 GLN B CA 1
ATOM 962 C C . GLN B 1 50 ? 6.016 -15.109 -6.316 1 93.56 50 GLN B C 1
ATOM 964 O O . GLN B 1 50 ? 6.199 -15.867 -7.27 1 93.56 50 GLN B O 1
ATOM 969 N N . LYS B 1 51 ? 6.496 -15.258 -5.16 1 94.25 51 LYS B N 1
ATOM 970 C CA . LYS B 1 51 ? 7.312 -16.438 -4.875 1 94.25 51 LYS B CA 1
ATOM 971 C C . LYS B 1 51 ? 6.504 -17.719 -5.02 1 94.25 51 LYS B C 1
ATOM 973 O O . LYS B 1 51 ? 6.977 -18.703 -5.602 1 94.25 51 LYS B O 1
ATOM 978 N N . GLN B 1 52 ? 5.359 -17.703 -4.516 1 93.56 52 GLN B N 1
ATOM 979 C CA . GLN B 1 52 ? 4.48 -18.859 -4.602 1 93.56 52 GLN B CA 1
ATOM 980 C C . GLN B 1 52 ? 4.121 -19.172 -6.051 1 93.56 52 GLN B C 1
ATOM 982 O O . GLN B 1 52 ? 4.066 -20.344 -6.445 1 93.56 52 GLN B O 1
ATOM 987 N N . LEU B 1 53 ? 3.879 -18.156 -6.77 1 93.25 53 LEU B N 1
ATOM 988 C CA . LEU B 1 53 ? 3.527 -18.328 -8.172 1 93.25 53 LEU B CA 1
ATOM 989 C C . LEU B 1 53 ? 4.695 -18.906 -8.961 1 93.25 53 LEU B C 1
ATOM 991 O O . LEU B 1 53 ? 4.508 -19.812 -9.781 1 93.25 53 LEU B O 1
ATOM 995 N N . ALA B 1 54 ? 5.801 -18.359 -8.68 1 93.19 54 ALA B N 1
ATOM 996 C CA . ALA B 1 54 ? 7.004 -18.859 -9.344 1 93.19 54 ALA B CA 1
ATOM 997 C C . ALA B 1 54 ? 7.223 -20.344 -9.031 1 93.19 54 ALA B C 1
ATOM 999 O O . ALA B 1 54 ? 7.57 -21.125 -9.922 1 93.19 54 ALA B O 1
ATOM 1000 N N . ALA B 1 55 ? 7.004 -20.719 -7.852 1 93.19 55 ALA B N 1
ATOM 1001 C CA . ALA B 1 55 ? 7.145 -22.109 -7.434 1 93.19 55 ALA B CA 1
ATOM 1002 C C . ALA B 1 55 ? 6.117 -23 -8.125 1 93.19 55 ALA B C 1
ATOM 1004 O O . ALA B 1 55 ? 6.434 -24.109 -8.555 1 93.19 55 ALA B O 1
ATOM 1005 N N . ALA B 1 56 ? 4.977 -22.469 -8.258 1 91.62 56 ALA B N 1
ATOM 1006 C CA . ALA B 1 56 ? 3.904 -23.234 -8.891 1 91.62 56 ALA B CA 1
ATOM 1007 C C . ALA B 1 56 ? 4.164 -23.406 -10.383 1 91.62 56 ALA B C 1
ATOM 1009 O O . ALA B 1 56 ? 3.785 -24.422 -10.961 1 91.62 56 ALA B O 1
ATOM 1010 N N . ARG B 1 57 ? 4.824 -22.547 -10.961 1 90.25 57 ARG B N 1
ATOM 1011 C CA . ARG B 1 57 ? 5.086 -22.578 -12.398 1 90.25 57 ARG B CA 1
ATOM 1012 C C . ARG B 1 57 ? 6.453 -23.188 -12.688 1 90.25 57 ARG B C 1
ATOM 1014 O O . ARG B 1 57 ? 6.789 -23.438 -13.844 1 90.25 57 ARG B O 1
ATOM 1021 N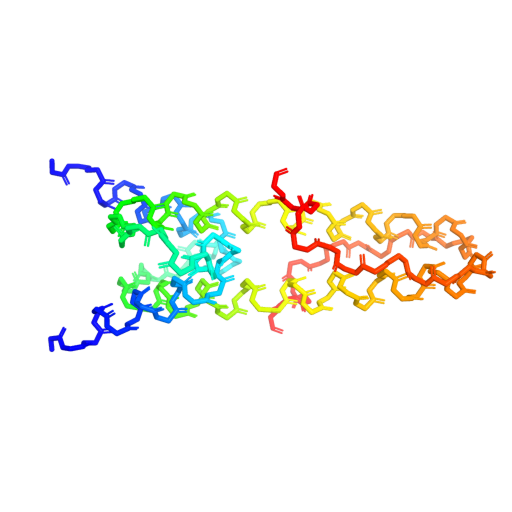 N . GLY B 1 58 ? 7.145 -23.453 -11.664 1 89.12 58 GLY B N 1
ATOM 1022 C CA . GLY B 1 58 ? 8.477 -24.016 -11.852 1 89.12 58 GLY B CA 1
ATOM 1023 C C . GLY B 1 58 ? 9.477 -23 -12.391 1 89.12 58 GLY B C 1
ATOM 1024 O O . GLY B 1 58 ? 10.352 -23.344 -13.188 1 89.12 58 GLY B O 1
ATOM 1025 N N . VAL B 1 59 ? 9.219 -21.641 -12.07 1 83.38 59 VAL B N 1
ATOM 1026 C CA . VAL B 1 59 ? 10.117 -20.594 -12.539 1 83.38 59 VAL B CA 1
ATOM 1027 C C . VAL B 1 59 ? 10.68 -19.812 -11.344 1 83.38 59 VAL B C 1
ATOM 1029 O O . VAL B 1 59 ? 10.172 -19.938 -10.227 1 83.38 59 VAL B O 1
ATOM 1032 N N . GLU B 1 60 ? 11.797 -19.172 -11.617 1 77.62 60 GLU B N 1
ATOM 1033 C CA . GLU B 1 60 ? 12.367 -18.312 -10.578 1 77.62 60 GLU B CA 1
ATOM 1034 C C . GLU B 1 60 ? 11.562 -17.031 -10.43 1 77.62 60 GLU B C 1
ATOM 1036 O O . GLU B 1 60 ? 11.164 -16.422 -11.43 1 77.62 60 GLU B O 1
ATOM 1041 N N . PRO B 1 61 ? 11.141 -16.797 -9.234 1 70.69 61 PRO B N 1
ATOM 1042 C CA . PRO B 1 61 ? 10.391 -15.555 -9.047 1 70.69 61 PRO B CA 1
ATOM 1043 C C . PRO B 1 61 ? 11.094 -14.336 -9.656 1 70.69 61 PRO B C 1
ATOM 1045 O O . PRO B 1 61 ? 12.328 -14.273 -9.648 1 70.69 61 PRO B O 1
ATOM 1048 N N . GLU B 1 62 ? 10.32 -13.672 -10.523 1 62.88 62 GLU B N 1
ATOM 1049 C CA . GLU B 1 62 ? 10.914 -12.461 -11.094 1 62.88 62 GLU B CA 1
ATOM 1050 C C . GLU B 1 62 ? 11.422 -11.531 -9.992 1 62.88 62 GLU B C 1
ATOM 1052 O O . GLU B 1 62 ? 10.82 -11.445 -8.922 1 62.88 62 GLU B O 1
ATOM 1057 N N . ALA B 1 63 ? 12.656 -11.094 -10.211 1 59.69 63 ALA B N 1
ATOM 1058 C CA . ALA B 1 63 ? 13.32 -10.188 -9.273 1 59.69 63 ALA B CA 1
ATOM 1059 C C . ALA B 1 63 ? 12.5 -8.922 -9.047 1 59.69 63 ALA B C 1
ATOM 1061 O O . ALA B 1 63 ? 11.812 -8.453 -9.961 1 59.69 63 ALA B O 1
ATOM 1062 N N . TRP B 1 64 ? 12.016 -8.711 -7.816 1 57.78 64 TRP B N 1
ATOM 1063 C CA . TRP B 1 64 ? 11.273 -7.508 -7.461 1 57.78 64 TRP B CA 1
ATOM 1064 C C . TRP B 1 64 ? 11.969 -6.258 -7.988 1 57.78 64 TRP B C 1
ATOM 1066 O O . TRP B 1 64 ? 13.141 -6.02 -7.695 1 57.78 64 TRP B O 1
ATOM 1076 N N . THR B 1 65 ? 11.617 -5.949 -9.211 1 55.03 65 THR B N 1
ATOM 1077 C CA . THR B 1 65 ? 12.273 -4.719 -9.641 1 55.03 65 THR B CA 1
ATOM 1078 C C . THR B 1 65 ? 11.484 -3.496 -9.188 1 55.03 65 THR B C 1
ATOM 1080 O O . THR B 1 65 ? 10.25 -3.533 -9.141 1 55.03 65 THR B O 1
ATOM 1083 N N . ASP B 1 66 ? 12 -2.693 -8.281 1 50.09 66 ASP B N 1
ATOM 1084 C CA . ASP B 1 66 ? 11.484 -1.4 -7.848 1 50.09 66 ASP B CA 1
ATOM 1085 C C . ASP B 1 66 ? 10.766 -0.685 -8.992 1 50.09 66 ASP B C 1
ATOM 1087 O O . ASP B 1 66 ? 9.773 0.008 -8.773 1 50.09 66 ASP B O 1
ATOM 1091 N N . ALA B 1 67 ? 11.203 -0.944 -10.109 1 51.34 67 ALA B N 1
ATOM 1092 C CA . ALA B 1 67 ? 10.797 -0.24 -11.32 1 51.34 67 ALA B CA 1
ATOM 1093 C C . ALA B 1 67 ? 9.383 -0.638 -11.742 1 51.34 67 ALA B C 1
ATOM 1095 O O . ALA B 1 67 ? 8.711 0.106 -12.453 1 51.34 67 ALA B O 1
ATOM 1096 N N . ASP B 1 68 ? 9 -1.736 -11.438 1 47.28 68 ASP B N 1
ATOM 1097 C CA . ASP B 1 68 ? 7.734 -2.242 -11.969 1 47.28 68 ASP B CA 1
ATOM 1098 C C . ASP B 1 68 ? 6.543 -1.575 -11.289 1 47.28 68 ASP B C 1
ATOM 1100 O O . ASP B 1 68 ? 5.43 -1.588 -11.82 1 47.28 68 ASP B O 1
ATOM 1104 N N . VAL B 1 69 ? 6.75 -1.036 -10.32 1 47.78 69 VAL B N 1
ATOM 1105 C CA . VAL B 1 69 ? 5.684 -0.301 -9.641 1 47.78 69 VAL B CA 1
ATOM 1106 C C . VAL B 1 69 ? 5.648 1.139 -10.156 1 47.78 69 VAL B C 1
ATOM 1108 O O . VAL B 1 69 ? 4.789 1.925 -9.75 1 47.78 69 VAL B O 1
ATOM 1111 N N . MET B 1 70 ? 6.555 1.513 -10.977 1 38.88 70 MET B N 1
ATOM 1112 C CA . MET B 1 70 ? 6.547 2.852 -11.562 1 38.88 70 MET B CA 1
ATOM 1113 C C . MET B 1 70 ? 5.488 2.963 -12.648 1 38.88 70 MET B C 1
ATOM 1115 O O . MET B 1 70 ? 5.309 2.037 -13.445 1 38.88 70 MET B O 1
#

Sequence (140 aa):
MHDLNEALEELRSCLPYSQDASSRKMSKINTLLLASNWIRQLTIRNHELQKQLAAARGVEPEAWTDADVMMHDLNEALEELRSCLPYSQDASSRKMSKINTLLLASNWIRQLTIRNHELQKQLAAARGVEPEAWTDADVM

InterPro domains:
  IPR011598 Myc-type, basic helix-loop-helix (bHLH) domain [PF00010] (1-43)
  IPR011598 Myc-type, basic helix-loop-helix (bHLH) domain [PS50888] (1-42)
  IPR011598 Myc-type, basic helix-loop-helix (bHLH) domain [SM00353] (1-48)
  IPR036638 Helix-loop-helix DNA-binding domain superfamily [G3DSA:4.10.280.10] (1-46)
  IPR036638 Helix-loop-helix DNA-binding domain superfamily [SSF47459] (1-56)
  IPR050359 Basic helix-loop-helix transcription factors [PTHR19290] (1-50)

Nearest PDB structures (foldseek):
  3erm-assembly2_C-2  TM=3.602E-01  e=5.950E+00  Pseudomonas syringae pv. tomato
  3erm-assembly2_C-2  TM=3.612E-01  e=6.405E+00  Pseudomonas syringae pv. tomato

Organism: Oesophagostomum dentatum (NCBI:txid61180)

Solvent-accessible surface area (backbone atoms only — not comparable to full-atom values): 8043 Å² total; per-residue (Å²): 124,69,56,48,60,49,28,48,50,54,31,41,69,72,38,81,69,54,68,43,80,83,50,70,82,70,50,71,50,54,47,34,48,50,48,36,52,49,47,51,51,41,51,52,49,40,52,52,44,42,44,52,38,16,60,72,68,72,45,76,48,74,75,86,53,78,62,73,78,104,125,71,57,48,61,49,28,49,49,54,32,40,69,72,38,79,68,54,68,42,79,83,50,70,83,70,50,71,49,54,46,33,49,50,49,35,50,48,46,52,50,40,51,50,50,39,52,51,44,43,45,52,38,15,60,71,68,74,45,77,48,76,73,85,53,80,64,73,78,103